Protein AF-A0A6C0B9Z4-F1 (afdb_monomer)

Sequence (154 aa):
MENIEHCIASMLEYQKMNNIKGYCIPNTQYLYNIATKYFPHNSVKAQAVLCFVYDDSNELIKRIVHMVLTIDGILYDPSYELYSLKNVSYFTNIEDLKQTINIETISKDTLDTFTRFQKYATMINNEISLIKITTNYSDYYNKQSKYIAIANNL

Nearest PDB structures (foldseek):
  8orn-assembly2_C  TM=5.982E-01  e=2.868E+00  Xanthomonas campestris pv. campestris str.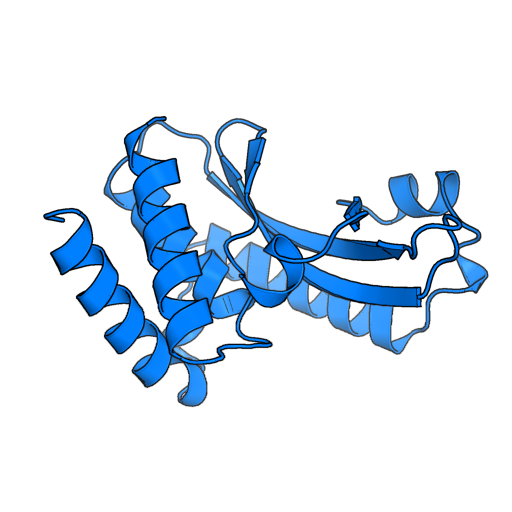 B100
  4ki3-assembly4_J  TM=5.316E-01  e=4.944E+00  Yersinia pestis biovar Medievalis str. Harbin 35
  4ki3-assembly3_H  TM=5.380E-01  e=7.553E+00  Yersinia pestis biovar Medievalis str. Harbin 35
  7z6x-assembly1_A  TM=5.687E-01  e=8.524E+00  Escherichia coli K-12

pLDDT: mean 89.49, std 8.33, range [54.88, 97.94]

Structure (mmCIF, N/CA/C/O backbone):
data_AF-A0A6C0B9Z4-F1
#
_entry.id   AF-A0A6C0B9Z4-F1
#
loop_
_atom_site.group_PDB
_atom_site.id
_atom_site.type_symbol
_atom_site.label_atom_id
_atom_site.label_alt_id
_atom_site.label_comp_id
_atom_site.label_asym_id
_atom_site.label_entity_id
_atom_site.label_seq_id
_atom_site.pdbx_PDB_ins_code
_atom_site.Cartn_x
_atom_site.Cartn_y
_atom_site.Cartn_z
_atom_site.occupancy
_atom_site.B_iso_or_equiv
_atom_site.auth_seq_id
_atom_site.auth_comp_id
_atom_site.auth_asym_id
_atom_site.auth_atom_id
_atom_site.pdbx_PDB_model_num
ATOM 1 N N . MET A 1 1 ? -14.880 -10.764 8.685 1.00 54.88 1 MET A N 1
ATOM 2 C CA . MET A 1 1 ? -14.122 -10.284 7.510 1.00 54.88 1 MET A CA 1
ATOM 3 C C . MET A 1 1 ? -14.970 -9.393 6.614 1.00 54.88 1 MET A C 1
ATOM 5 O O . MET A 1 1 ? -14.474 -8.338 6.263 1.00 54.88 1 MET A O 1
ATOM 9 N N . GLU A 1 2 ? -16.243 -9.715 6.351 1.00 59.94 2 GLU A N 1
ATOM 10 C CA . GLU A 1 2 ? -17.124 -8.914 5.471 1.00 59.94 2 GLU A CA 1
ATOM 11 C C . GLU A 1 2 ? -17.075 -7.391 5.724 1.00 59.94 2 GLU A C 1
ATOM 13 O O . GLU A 1 2 ? -17.029 -6.613 4.780 1.00 59.94 2 GLU A O 1
ATOM 18 N N . ASN A 1 3 ? -16.975 -6.921 6.972 1.00 79.94 3 ASN A N 1
ATOM 19 C CA . ASN A 1 3 ? -16.986 -5.478 7.254 1.00 79.94 3 ASN A CA 1
ATOM 20 C C . ASN A 1 3 ? -15.692 -4.721 6.880 1.00 79.94 3 ASN A C 1
ATOM 22 O O . ASN A 1 3 ? -15.767 -3.526 6.589 1.00 79.94 3 ASN A O 1
ATOM 26 N N . ILE A 1 4 ? -14.512 -5.364 6.867 1.00 87.12 4 ILE A N 1
ATOM 27 C CA . ILE A 1 4 ? -13.267 -4.660 6.495 1.00 87.12 4 ILE A CA 1
ATOM 28 C C . ILE A 1 4 ? -13.194 -4.442 4.984 1.00 87.12 4 ILE A C 1
ATOM 30 O O . ILE A 1 4 ? -12.757 -3.389 4.528 1.00 87.12 4 ILE A O 1
ATOM 34 N N . GLU A 1 5 ? -13.695 -5.403 4.210 1.00 90.00 5 GLU A N 1
ATOM 35 C CA . GLU A 1 5 ? -13.748 -5.325 2.751 1.00 90.00 5 GLU A CA 1
ATOM 36 C C . GLU A 1 5 ? -14.689 -4.207 2.287 1.00 90.00 5 GLU A C 1
ATOM 38 O O . GLU A 1 5 ? -14.331 -3.458 1.380 1.00 90.00 5 GLU A O 1
ATOM 43 N N . HIS A 1 6 ? -15.828 -4.003 2.963 1.00 90.88 6 HIS A N 1
ATOM 44 C CA . HIS A 1 6 ? -16.712 -2.856 2.706 1.00 90.88 6 HIS A CA 1
ATOM 45 C C . HIS A 1 6 ? -16.029 -1.508 2.994 1.00 90.88 6 HIS A C 1
ATOM 47 O O . HIS A 1 6 ? -16.146 -0.564 2.201 1.00 90.88 6 HIS A O 1
ATOM 53 N N . CYS A 1 7 ? -15.247 -1.424 4.079 1.00 91.62 7 CYS A N 1
ATOM 54 C CA . CYS A 1 7 ? -14.458 -0.228 4.380 1.00 91.62 7 CYS A CA 1
ATOM 55 C C . CYS A 1 7 ? -13.435 0.045 3.270 1.00 91.62 7 CYS A C 1
ATOM 57 O O . CYS A 1 7 ? -13.331 1.174 2.795 1.00 91.62 7 CYS A O 1
ATOM 59 N N . ILE A 1 8 ? -12.718 -0.988 2.819 1.00 93.75 8 ILE A N 1
ATOM 60 C CA . ILE A 1 8 ? -11.740 -0.885 1.729 1.00 93.75 8 ILE A CA 1
ATOM 61 C C . ILE A 1 8 ? -12.429 -0.462 0.431 1.00 93.75 8 ILE A C 1
ATOM 63 O O . ILE A 1 8 ? -11.969 0.476 -0.214 1.00 93.75 8 ILE A O 1
ATOM 67 N N . ALA A 1 9 ? -13.558 -1.072 0.069 1.00 94.44 9 ALA A N 1
ATOM 68 C CA . ALA A 1 9 ? -14.323 -0.683 -1.112 1.00 94.44 9 ALA A CA 1
ATOM 69 C C . ALA A 1 9 ? -14.708 0.807 -1.070 1.00 94.44 9 ALA A C 1
ATOM 71 O O . ALA A 1 9 ? -14.462 1.534 -2.032 1.00 94.44 9 ALA A O 1
ATOM 72 N N . SER A 1 10 ? -15.189 1.288 0.080 1.00 94.88 10 SER A N 1
ATOM 73 C CA . SER A 1 10 ? -15.528 2.703 0.292 1.00 94.88 10 SER A CA 1
ATOM 74 C C . SER A 1 10 ? -14.299 3.621 0.204 1.00 94.88 10 SER A C 1
ATOM 76 O O . SER A 1 10 ? -14.370 4.721 -0.349 1.00 94.88 10 SER A O 1
ATOM 78 N N . MET A 1 11 ? -13.141 3.183 0.717 1.00 95.50 11 MET A N 1
ATOM 79 C CA . MET A 1 11 ? -11.873 3.907 0.559 1.00 95.50 11 MET A CA 1
ATOM 80 C C . MET A 1 11 ? -11.494 4.053 -0.913 1.00 95.50 11 MET A C 1
ATOM 82 O O . MET A 1 11 ? -11.130 5.149 -1.348 1.00 95.50 11 MET A O 1
ATOM 86 N N . LEU A 1 12 ? -11.554 2.952 -1.664 1.00 96.38 12 LEU A N 1
ATOM 87 C CA . LEU A 1 12 ? -11.189 2.900 -3.075 1.00 96.38 12 LEU A CA 1
ATOM 88 C C . LEU A 1 12 ? -12.138 3.754 -3.922 1.00 96.38 12 LEU A C 1
ATOM 90 O O . LEU A 1 12 ? -11.678 4.496 -4.791 1.00 96.38 12 LEU A O 1
ATOM 94 N N . GLU A 1 13 ? -13.439 3.713 -3.632 1.00 96.94 13 GLU A N 1
ATOM 95 C CA . GLU A 1 13 ? -14.447 4.555 -4.277 1.00 96.94 13 GLU A CA 1
ATOM 96 C C . GLU A 1 13 ? -14.155 6.044 -4.060 1.00 96.94 13 GLU A C 1
ATOM 98 O O . GLU A 1 13 ? -14.021 6.796 -5.030 1.00 96.94 13 GLU A O 1
ATOM 103 N N . TYR A 1 14 ? -13.951 6.464 -2.808 1.00 96.50 14 TYR A N 1
ATOM 104 C CA . TYR A 1 14 ? -13.616 7.851 -2.487 1.00 96.50 14 TYR A CA 1
ATOM 105 C C . TYR A 1 14 ? -12.357 8.324 -3.224 1.00 96.50 14 TYR A C 1
ATOM 107 O O . TYR A 1 14 ? -12.324 9.422 -3.787 1.00 96.50 14 TYR A O 1
ATOM 115 N N . GLN A 1 15 ? -11.311 7.495 -3.242 1.00 96.88 15 GLN A N 1
ATOM 116 C CA . GLN A 1 15 ? -10.056 7.817 -3.921 1.00 96.88 15 GLN A CA 1
ATOM 117 C C . GLN A 1 15 ? -10.236 7.938 -5.433 1.00 96.88 15 GLN A C 1
ATOM 119 O O . GLN A 1 15 ? -9.684 8.859 -6.037 1.00 96.88 15 GLN A O 1
ATOM 124 N N . LYS A 1 16 ? -11.037 7.052 -6.033 1.00 96.94 16 LYS A N 1
ATOM 125 C CA . LYS A 1 16 ? -11.388 7.095 -7.453 1.00 96.94 16 LYS A CA 1
ATOM 126 C C . LYS A 1 16 ? -12.143 8.376 -7.801 1.00 96.94 16 LYS A C 1
ATOM 128 O O . LYS A 1 16 ? -11.741 9.074 -8.728 1.00 96.94 16 LYS A O 1
ATOM 133 N N . MET A 1 17 ? -13.191 8.711 -7.044 1.00 96.94 17 MET A N 1
ATOM 134 C CA . MET A 1 17 ? -14.016 9.907 -7.271 1.00 96.94 17 MET A CA 1
ATOM 135 C C . MET A 1 17 ? -13.206 11.206 -7.198 1.00 96.94 17 MET A C 1
ATOM 137 O O . MET A 1 17 ? -13.499 12.156 -7.916 1.00 96.94 17 MET A O 1
ATOM 141 N N . ASN A 1 18 ? -12.179 11.241 -6.345 1.00 95.38 18 ASN A N 1
ATOM 142 C CA . ASN A 1 18 ? -11.378 12.437 -6.083 1.00 95.38 18 ASN A CA 1
ATOM 143 C C . ASN A 1 18 ? -9.981 12.401 -6.735 1.00 95.38 18 ASN A C 1
ATOM 145 O O . ASN A 1 18 ? -9.160 13.268 -6.446 1.00 95.38 18 ASN A O 1
ATOM 149 N N . ASN A 1 19 ? -9.695 11.415 -7.599 1.00 94.19 19 ASN A N 1
ATOM 150 C CA . ASN A 1 19 ? -8.404 11.234 -8.281 1.00 94.19 19 ASN A CA 1
ATOM 151 C C . ASN A 1 19 ? -7.187 11.266 -7.327 1.00 94.19 19 ASN A C 1
ATOM 153 O O . ASN A 1 19 ? -6.163 11.897 -7.598 1.00 94.19 19 ASN A O 1
ATOM 157 N N . ILE A 1 20 ? -7.303 10.591 -6.183 1.00 92.75 20 ILE A N 1
ATOM 158 C CA . ILE A 1 20 ? -6.264 10.551 -5.150 1.00 92.75 20 ILE A CA 1
ATOM 159 C C . ILE A 1 20 ? -5.167 9.552 -5.545 1.00 92.75 20 ILE A C 1
ATOM 161 O O . ILE A 1 20 ? -5.451 8.380 -5.790 1.00 92.75 20 ILE A O 1
ATOM 165 N N . LYS A 1 21 ? -3.903 10.003 -5.571 1.00 92.56 21 LYS A N 1
ATOM 166 C CA . LYS A 1 21 ? -2.712 9.198 -5.923 1.00 92.56 21 LYS A CA 1
ATOM 167 C C . LYS A 1 21 ? -1.522 9.537 -5.028 1.00 92.56 21 LYS A C 1
ATOM 169 O O . LYS A 1 21 ? -1.404 10.677 -4.589 1.00 92.56 21 LYS A O 1
ATOM 174 N N . GLY A 1 22 ? -0.644 8.572 -4.751 1.00 90.69 22 GLY A N 1
ATOM 175 C CA . GLY A 1 22 ? 0.524 8.782 -3.876 1.00 90.69 22 GLY A CA 1
ATOM 176 C C . GLY A 1 22 ? 0.228 8.935 -2.371 1.00 90.69 22 GLY A C 1
ATOM 177 O O . GLY A 1 22 ? 1.105 9.344 -1.614 1.00 90.69 22 GLY A O 1
ATOM 178 N N . TYR A 1 23 ? -0.983 8.590 -1.914 1.00 93.44 23 TYR A N 1
ATOM 179 C CA . TYR A 1 23 ? -1.416 8.676 -0.504 1.00 93.44 23 TYR A CA 1
ATOM 180 C C . TYR A 1 23 ? -1.409 7.310 0.216 1.00 93.44 23 TYR A C 1
ATOM 182 O O . TYR A 1 23 ? -2.158 7.088 1.164 1.00 93.44 23 TYR A O 1
ATOM 190 N N . CYS A 1 24 ? -0.551 6.373 -0.194 1.00 94.94 24 CYS A N 1
ATOM 191 C CA . CYS A 1 24 ? -0.556 5.005 0.338 1.00 94.94 24 CYS A CA 1
ATOM 192 C C . CYS A 1 24 ? -0.258 4.897 1.841 1.00 94.94 24 CYS A C 1
ATOM 194 O O . CYS A 1 24 ? -0.825 4.042 2.522 1.00 94.94 24 CYS A O 1
ATOM 196 N N . ILE A 1 25 ? 0.569 5.796 2.386 1.00 94.75 25 ILE A N 1
ATOM 197 C CA . ILE A 1 25 ? 0.850 5.873 3.827 1.00 94.75 25 ILE A CA 1
ATOM 198 C C . ILE A 1 25 ? -0.416 6.244 4.620 1.00 94.75 25 ILE A C 1
ATOM 200 O O . ILE A 1 25 ? -0.831 5.438 5.455 1.00 94.75 25 ILE A O 1
ATOM 204 N N . PRO A 1 26 ? -1.066 7.408 4.394 1.00 94.50 26 PRO A N 1
ATOM 205 C CA . PRO A 1 26 ? -2.275 7.755 5.136 1.00 94.50 26 PRO A CA 1
ATOM 206 C C . PRO A 1 26 ? -3.441 6.800 4.857 1.00 94.50 26 PRO A C 1
ATOM 208 O O . PRO A 1 26 ? -4.211 6.547 5.778 1.00 94.50 26 PRO A O 1
ATOM 211 N N . ASN A 1 27 ? -3.535 6.207 3.660 1.00 95.75 27 ASN A N 1
ATOM 212 C CA . ASN A 1 27 ? -4.504 5.141 3.371 1.00 95.75 27 ASN A CA 1
ATOM 213 C C . ASN A 1 27 ? -4.289 3.931 4.278 1.00 95.75 27 ASN A C 1
ATOM 215 O O . ASN A 1 27 ? -5.210 3.480 4.953 1.00 95.75 27 ASN A O 1
ATOM 219 N N . THR A 1 28 ? -3.055 3.428 4.333 1.00 96.62 28 THR A N 1
ATOM 220 C CA . THR A 1 28 ? -2.722 2.279 5.182 1.00 96.62 28 THR A CA 1
ATOM 221 C C . THR A 1 28 ? -2.965 2.589 6.643 1.00 96.62 28 THR A C 1
ATOM 223 O O . THR A 1 28 ? -3.541 1.772 7.352 1.00 96.62 28 THR A O 1
ATOM 226 N N . GLN A 1 29 ? -2.578 3.780 7.100 1.00 95.75 29 GLN A N 1
ATOM 227 C CA . GLN A 1 29 ? -2.804 4.160 8.482 1.00 95.75 29 GLN A CA 1
ATOM 228 C C . GLN A 1 29 ? -4.301 4.291 8.808 1.00 95.75 29 GLN A C 1
ATOM 230 O O . GLN A 1 29 ? -4.727 3.900 9.891 1.00 95.75 29 GLN A O 1
ATOM 235 N N . TYR A 1 30 ? -5.112 4.814 7.886 1.00 94.69 30 TYR A N 1
ATOM 236 C CA . TYR A 1 30 ? -6.560 4.875 8.064 1.00 94.69 30 TYR A CA 1
ATOM 237 C C . TYR A 1 30 ? -7.165 3.478 8.202 1.00 94.69 30 TYR A C 1
ATOM 239 O O . TYR A 1 30 ? -7.875 3.215 9.174 1.00 94.69 30 TYR A O 1
ATOM 247 N N . LEU A 1 31 ? -6.823 2.566 7.287 1.00 95.50 31 LEU A N 1
ATOM 248 C CA . LEU A 1 31 ? -7.303 1.190 7.352 1.00 95.50 31 LEU A CA 1
ATOM 249 C C . LEU A 1 31 ? -6.814 0.483 8.624 1.00 95.50 31 LEU A C 1
ATOM 251 O O . LEU A 1 31 ? -7.605 -0.205 9.260 1.00 95.50 31 LEU A O 1
ATOM 255 N N . TYR A 1 32 ? -5.559 0.704 9.036 1.00 96.25 32 TYR A N 1
ATOM 256 C CA . TYR A 1 32 ? -5.017 0.199 10.302 1.00 96.25 32 TYR A CA 1
ATOM 257 C C . TYR A 1 32 ? -5.879 0.654 11.484 1.00 96.25 32 TYR A C 1
ATOM 259 O O . TYR A 1 32 ? -6.298 -0.174 12.284 1.00 96.25 32 TYR A O 1
ATOM 267 N N . ASN A 1 33 ? -6.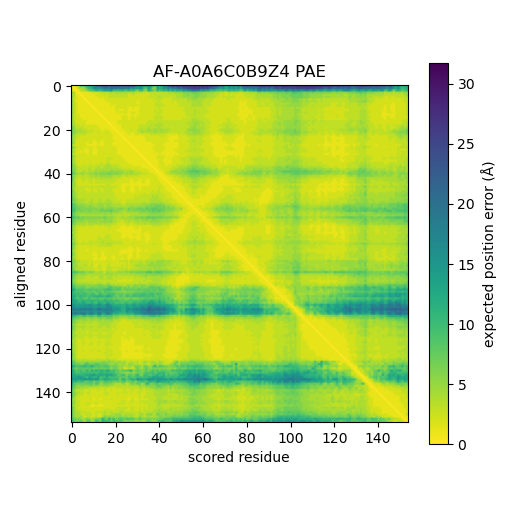206 1.948 11.559 1.00 93.94 33 ASN A N 1
ATOM 268 C CA . ASN A 1 33 ? -7.014 2.508 12.643 1.00 93.94 33 ASN A CA 1
ATOM 269 C C . ASN A 1 33 ? -8.444 1.947 12.665 1.00 93.94 33 ASN A C 1
ATOM 271 O O . ASN A 1 33 ? -8.987 1.732 13.745 1.00 93.94 33 ASN A O 1
ATOM 275 N N . ILE A 1 34 ? -9.068 1.715 11.502 1.00 92.56 34 ILE A N 1
ATOM 276 C CA . ILE A 1 34 ? -10.362 1.016 11.447 1.00 92.56 34 ILE A CA 1
ATOM 277 C C . ILE A 1 34 ? -10.193 -0.413 11.954 1.00 92.56 34 ILE A C 1
ATOM 279 O O . ILE A 1 34 ? -10.958 -0.849 12.814 1.00 92.56 34 ILE A O 1
ATOM 283 N N . ALA A 1 35 ? -9.207 -1.130 11.412 1.00 93.69 35 ALA A N 1
ATOM 284 C CA . ALA A 1 35 ? -8.991 -2.541 11.679 1.00 93.69 35 ALA A CA 1
ATOM 285 C C . ALA A 1 35 ? -8.796 -2.800 13.176 1.00 93.69 35 ALA A C 1
ATOM 287 O O . ALA A 1 35 ? -9.498 -3.624 13.753 1.00 93.69 35 ALA A O 1
ATOM 288 N N . THR A 1 36 ? -7.923 -2.033 13.829 1.00 93.62 36 THR A N 1
ATOM 289 C CA . THR A 1 36 ? -7.640 -2.194 15.260 1.00 93.62 36 THR A CA 1
ATOM 290 C C . THR A 1 36 ? -8.771 -1.702 16.160 1.00 93.62 36 THR A C 1
ATOM 292 O O . THR A 1 36 ? -9.004 -2.289 17.214 1.00 93.62 36 THR A O 1
ATOM 295 N N . LYS A 1 37 ? -9.514 -0.659 15.759 1.00 91.44 37 LYS A N 1
ATOM 296 C CA . LYS A 1 37 ? -10.625 -0.116 16.558 1.00 91.44 37 LYS A CA 1
ATOM 297 C C . LYS A 1 37 ? -11.873 -0.996 16.518 1.00 91.44 37 LYS A C 1
ATOM 299 O O . LYS A 1 37 ? -12.494 -1.214 17.554 1.00 91.44 37 LYS A O 1
ATOM 304 N N . TYR A 1 38 ? -12.277 -1.438 15.330 1.00 88.06 38 TYR A N 1
ATOM 305 C CA . TYR A 1 38 ? -13.559 -2.118 15.125 1.00 88.06 38 TYR A CA 1
ATOM 306 C C . TYR A 1 38 ? -13.420 -3.643 15.030 1.00 88.06 38 TYR A C 1
ATOM 308 O O . TYR A 1 38 ? -14.405 -4.352 15.231 1.00 88.06 38 TYR A O 1
ATOM 316 N N . PHE A 1 39 ? -12.211 -4.160 14.779 1.00 86.44 39 PHE A N 1
ATOM 317 C CA . PHE A 1 39 ? -11.929 -5.597 14.674 1.00 86.44 39 PHE A CA 1
ATOM 318 C C . PHE A 1 39 ? -10.709 -5.995 15.528 1.00 86.44 39 PHE A C 1
ATOM 320 O O . PHE A 1 39 ? -9.736 -6.542 15.008 1.00 86.44 39 PHE A O 1
ATOM 327 N N . PRO A 1 40 ? -10.745 -5.760 16.856 1.00 88.56 40 PRO A N 1
ATOM 328 C CA . PRO A 1 40 ? -9.577 -5.895 17.738 1.00 88.56 40 PRO A CA 1
ATOM 329 C C . PRO A 1 40 ? -9.043 -7.329 17.881 1.00 88.56 40 PRO A C 1
ATOM 331 O O . PRO A 1 40 ? -7.977 -7.533 18.454 1.00 88.56 40 PRO A O 1
ATOM 334 N N . HIS A 1 41 ? -9.780 -8.332 17.398 1.00 90.06 41 HIS A N 1
ATOM 335 C CA . HIS A 1 41 ? -9.358 -9.733 17.424 1.00 90.06 41 HIS A CA 1
ATOM 336 C C . HIS A 1 41 ? -8.453 -10.121 16.250 1.00 90.06 41 HIS A C 1
ATOM 338 O O . HIS A 1 41 ? -7.831 -11.180 16.303 1.00 90.06 41 HIS A O 1
ATOM 344 N N . ASN A 1 42 ? -8.372 -9.289 15.210 1.00 91.81 42 ASN A N 1
ATOM 345 C CA . ASN A 1 42 ? -7.564 -9.584 14.036 1.00 91.81 42 ASN A CA 1
ATOM 346 C C . ASN A 1 42 ? -6.096 -9.222 14.287 1.00 91.81 42 ASN A C 1
ATOM 348 O O . ASN A 1 42 ? -5.780 -8.197 14.896 1.00 91.81 42 ASN A O 1
ATOM 352 N N . SER A 1 43 ? -5.179 -10.023 13.752 1.00 95.00 43 SER A N 1
ATOM 353 C CA . SER A 1 43 ? -3.765 -9.664 13.685 1.00 95.00 43 SER A CA 1
ATOM 354 C C . SER A 1 43 ? -3.562 -8.643 12.571 1.00 95.00 43 SER A C 1
ATOM 356 O O . SER A 1 43 ? -3.700 -8.976 11.396 1.00 95.00 43 SER A O 1
ATOM 358 N N . VAL A 1 44 ? -3.249 -7.397 12.927 1.00 96.44 44 VAL A N 1
ATOM 359 C CA . VAL A 1 44 ? -3.114 -6.283 11.978 1.00 96.44 44 VAL A CA 1
ATOM 360 C C . VAL A 1 44 ? -1.667 -5.802 11.934 1.00 96.44 44 VAL A C 1
ATOM 362 O O . VAL A 1 44 ? -1.064 -5.528 12.970 1.00 96.44 44 VAL A O 1
ATOM 365 N N . LYS A 1 45 ? -1.104 -5.664 10.730 1.00 97.25 45 LYS A N 1
ATOM 366 C CA . LYS A 1 45 ? 0.268 -5.184 10.531 1.00 97.25 45 LYS A CA 1
ATOM 367 C C . LYS A 1 45 ? 0.391 -4.333 9.272 1.00 97.25 45 LYS A C 1
ATOM 369 O O . LYS A 1 45 ? 0.207 -4.824 8.163 1.00 97.25 45 LYS A O 1
ATOM 374 N N . ALA A 1 46 ? 0.762 -3.068 9.427 1.00 97.94 46 ALA A N 1
ATOM 375 C CA . ALA A 1 46 ? 1.213 -2.231 8.323 1.00 97.94 46 ALA A CA 1
ATOM 376 C C . ALA A 1 46 ? 2.584 -2.706 7.831 1.00 97.94 46 ALA A C 1
ATOM 378 O O . ALA A 1 46 ? 3.457 -3.064 8.633 1.00 97.94 46 ALA A O 1
ATOM 379 N N . GLN A 1 47 ? 2.790 -2.687 6.517 1.00 96.81 47 GLN A N 1
ATOM 380 C CA . GLN A 1 47 ? 4.031 -3.151 5.917 1.00 96.81 47 GLN A CA 1
ATOM 381 C C . GLN A 1 47 ? 4.395 -2.367 4.654 1.00 96.81 47 GLN A C 1
ATOM 383 O O . GLN A 1 47 ? 3.542 -2.034 3.834 1.00 96.81 47 GLN A O 1
ATOM 388 N N . ALA A 1 48 ? 5.692 -2.107 4.491 1.00 96.38 48 ALA A N 1
ATOM 389 C CA . ALA A 1 48 ? 6.254 -1.631 3.237 1.00 96.38 48 ALA A CA 1
ATOM 390 C C . ALA A 1 48 ? 6.426 -2.799 2.261 1.00 96.38 48 ALA A C 1
ATOM 392 O O . ALA A 1 48 ? 6.913 -3.864 2.646 1.00 96.38 48 ALA A O 1
ATOM 393 N N . VAL A 1 49 ? 6.081 -2.583 0.998 1.00 95.62 49 VAL A N 1
ATOM 394 C CA . VAL A 1 49 ? 6.221 -3.575 -0.074 1.00 95.62 49 VAL A CA 1
ATOM 395 C C . VAL A 1 49 ? 6.841 -2.941 -1.313 1.00 95.62 49 VAL A C 1
ATOM 397 O O . VAL A 1 49 ? 6.747 -1.729 -1.526 1.00 95.62 49 VAL A O 1
ATOM 400 N N . LEU A 1 50 ? 7.494 -3.767 -2.124 1.00 93.38 50 LEU A N 1
ATOM 401 C CA . LEU A 1 50 ? 7.907 -3.409 -3.474 1.00 93.38 50 LEU A CA 1
ATOM 402 C C . LEU A 1 50 ? 6.888 -3.982 -4.454 1.00 93.38 50 LEU A C 1
ATOM 404 O O . LEU A 1 50 ? 6.698 -5.193 -4.516 1.00 93.38 50 LEU A O 1
ATOM 408 N N . CYS A 1 51 ? 6.235 -3.109 -5.208 1.00 93.44 51 CYS A N 1
ATOM 409 C CA . CYS A 1 51 ? 5.241 -3.474 -6.204 1.00 93.44 51 CYS A CA 1
ATOM 410 C C . CYS A 1 51 ? 5.847 -3.394 -7.601 1.00 93.44 51 CYS A C 1
ATOM 412 O O . CYS A 1 51 ? 6.484 -2.398 -7.964 1.00 93.44 51 CYS A O 1
ATOM 414 N N . PHE A 1 52 ? 5.626 -4.443 -8.380 1.00 91.75 52 PHE A N 1
ATOM 415 C CA . PHE A 1 52 ? 6.070 -4.566 -9.760 1.00 91.75 52 PHE A CA 1
ATOM 416 C C . PHE A 1 52 ? 4.835 -4.650 -10.639 1.00 91.75 52 PHE A C 1
ATOM 418 O O . PHE A 1 52 ? 3.988 -5.512 -10.424 1.00 91.75 52 PHE A O 1
ATOM 425 N N . VAL A 1 53 ? 4.721 -3.725 -11.586 1.00 92.00 53 VAL A N 1
ATOM 426 C CA . VAL A 1 53 ? 3.606 -3.666 -12.532 1.00 92.00 53 VAL A CA 1
ATOM 427 C C . VAL A 1 53 ? 4.112 -4.137 -13.880 1.00 92.00 53 VAL A C 1
ATOM 429 O O . VAL A 1 53 ? 5.120 -3.614 -14.371 1.00 92.00 53 VAL A O 1
ATOM 432 N N . TYR A 1 54 ? 3.398 -5.088 -14.463 1.00 91.50 54 TYR A N 1
ATOM 433 C CA . TYR A 1 54 ? 3.718 -5.669 -15.756 1.00 91.50 54 TYR A CA 1
ATOM 434 C C . TYR A 1 54 ? 2.666 -5.280 -16.793 1.00 91.50 54 TYR A C 1
ATOM 436 O O . TYR A 1 54 ? 1.509 -5.028 -16.450 1.00 91.50 54 TYR A O 1
ATOM 444 N N . ASP A 1 55 ? 3.067 -5.211 -18.056 1.00 92.50 55 ASP A N 1
ATOM 445 C CA . ASP A 1 55 ? 2.117 -5.107 -19.160 1.00 92.50 55 ASP A CA 1
ATOM 446 C C . ASP A 1 55 ? 1.489 -6.474 -19.506 1.00 92.50 55 ASP A C 1
ATOM 448 O O . ASP A 1 55 ? 1.700 -7.477 -18.817 1.00 92.50 55 ASP A O 1
ATOM 452 N N . ASP A 1 56 ? 0.683 -6.521 -20.569 1.00 93.06 56 ASP A N 1
ATOM 453 C CA . ASP A 1 56 ? 0.037 -7.757 -21.032 1.00 93.06 56 ASP A CA 1
ATOM 454 C C . ASP A 1 56 ? 1.034 -8.772 -21.636 1.00 93.06 56 ASP A C 1
ATOM 456 O O . ASP A 1 56 ? 0.705 -9.950 -21.776 1.00 93.06 56 ASP A O 1
ATOM 460 N N . SER A 1 57 ? 2.259 -8.340 -21.956 1.00 92.69 57 SER A N 1
ATOM 461 C CA . SER A 1 57 ? 3.361 -9.183 -22.439 1.00 92.69 57 SER A CA 1
ATOM 462 C C . SER A 1 57 ? 4.247 -9.709 -21.300 1.00 92.69 57 SER A C 1
ATOM 464 O O . SER A 1 57 ? 5.244 -10.380 -21.562 1.00 92.69 57 SER A O 1
ATOM 466 N N . ASN A 1 58 ? 3.882 -9.442 -20.039 1.00 86.81 58 ASN A N 1
ATOM 467 C CA . ASN A 1 58 ? 4.685 -9.696 -18.838 1.00 86.81 58 ASN A CA 1
ATOM 468 C C . ASN A 1 58 ? 6.016 -8.921 -18.791 1.00 86.81 58 ASN A C 1
ATOM 470 O O . ASN A 1 58 ? 6.933 -9.306 -18.059 1.00 86.81 58 ASN A O 1
ATOM 474 N N . GLU A 1 59 ? 6.136 -7.813 -19.520 1.00 87.38 59 GLU A N 1
ATOM 475 C CA . GLU A 1 59 ? 7.284 -6.922 -19.402 1.00 87.38 59 GLU A CA 1
ATOM 476 C C . GLU A 1 59 ? 7.103 -5.976 -18.213 1.00 87.38 59 GLU A C 1
ATOM 478 O O . GLU A 1 59 ? 6.031 -5.418 -17.973 1.00 87.38 59 GLU A O 1
ATOM 483 N N . LEU A 1 60 ? 8.169 -5.792 -17.432 1.00 88.12 60 LEU A N 1
ATOM 484 C CA . LEU A 1 60 ? 8.151 -4.910 -16.269 1.00 88.12 60 LEU A CA 1
ATOM 485 C C . LEU A 1 60 ? 8.123 -3.441 -16.708 1.00 88.12 60 LEU A C 1
ATOM 487 O O . LEU A 1 60 ? 9.125 -2.919 -17.194 1.00 88.12 60 LEU A O 1
ATOM 491 N N . ILE A 1 61 ? 7.020 -2.747 -16.425 1.00 90.06 61 ILE A N 1
ATOM 492 C CA . ILE A 1 61 ? 6.825 -1.346 -16.825 1.00 90.06 61 ILE A CA 1
ATOM 493 C C . ILE A 1 61 ? 6.989 -0.350 -15.677 1.00 90.06 61 ILE A C 1
ATOM 495 O O . ILE A 1 61 ? 7.343 0.808 -15.903 1.00 90.06 61 ILE A O 1
ATOM 499 N N . LYS A 1 62 ? 6.733 -0.760 -14.427 1.00 89.56 62 LYS A N 1
ATOM 500 C CA . LYS A 1 62 ? 6.798 0.157 -13.280 1.00 89.56 62 LYS A CA 1
ATOM 501 C C . LYS A 1 62 ? 7.220 -0.558 -12.002 1.00 89.56 62 LYS A C 1
ATOM 503 O O . LYS A 1 62 ? 6.771 -1.663 -11.714 1.00 89.56 62 LYS A O 1
ATOM 508 N N . ARG A 1 63 ? 8.056 0.120 -11.212 1.00 89.62 63 ARG A N 1
ATOM 509 C CA . ARG A 1 63 ? 8.469 -0.281 -9.860 1.00 89.62 63 ARG A CA 1
ATOM 510 C C . ARG A 1 63 ? 7.983 0.772 -8.875 1.00 89.62 63 ARG A C 1
ATOM 512 O O . ARG A 1 63 ? 8.189 1.963 -9.113 1.00 89.62 63 ARG A O 1
ATOM 519 N N . ILE A 1 64 ? 7.322 0.356 -7.802 1.00 92.62 64 ILE A N 1
ATOM 520 C CA . ILE A 1 64 ? 6.725 1.268 -6.822 1.00 92.62 64 ILE A CA 1
ATOM 521 C C . ILE A 1 64 ? 7.042 0.762 -5.420 1.00 92.62 64 ILE A C 1
ATOM 523 O O . ILE A 1 64 ? 6.799 -0.397 -5.106 1.00 92.62 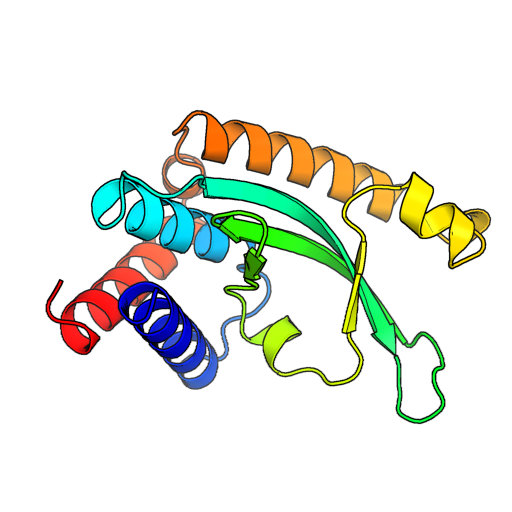64 ILE A O 1
ATOM 527 N N . VAL A 1 65 ? 7.557 1.638 -4.559 1.00 94.56 65 VAL A N 1
ATOM 528 C CA . VAL A 1 65 ? 7.543 1.390 -3.114 1.00 94.56 65 VAL A CA 1
ATOM 529 C C . VAL A 1 65 ? 6.168 1.776 -2.592 1.00 94.56 65 VAL A C 1
ATOM 531 O O . VAL A 1 65 ? 5.723 2.903 -2.815 1.00 94.56 65 VAL A O 1
ATOM 534 N N . HIS A 1 66 ? 5.505 0.864 -1.892 1.00 96.56 66 HIS A N 1
ATOM 535 C CA . HIS A 1 66 ? 4.133 1.056 -1.441 1.00 96.56 66 HIS A CA 1
ATOM 536 C C . HIS A 1 66 ? 3.939 0.656 0.019 1.00 96.56 66 HIS A C 1
ATOM 538 O O . HIS A 1 66 ? 4.789 -0.006 0.616 1.00 96.56 66 HIS A O 1
ATOM 544 N N . MET A 1 67 ? 2.818 1.083 0.595 1.00 97.06 67 MET A N 1
ATOM 545 C CA . MET A 1 67 ? 2.395 0.706 1.938 1.00 97.06 67 MET A CA 1
ATOM 546 C C . MET A 1 67 ? 1.084 -0.070 1.847 1.00 97.06 67 MET A C 1
ATOM 548 O O . MET A 1 67 ? 0.160 0.368 1.162 1.00 97.06 67 MET A O 1
ATOM 552 N N . VAL A 1 68 ? 1.022 -1.205 2.535 1.00 97.12 68 VAL A N 1
ATOM 553 C CA . VAL A 1 68 ? -0.137 -2.105 2.578 1.00 97.12 68 VAL A CA 1
ATOM 554 C C . VAL A 1 68 ? -0.435 -2.516 4.015 1.00 97.12 68 VAL A C 1
ATOM 556 O O . VAL A 1 68 ? 0.372 -2.286 4.923 1.00 97.12 68 VAL A O 1
ATOM 559 N N . LEU A 1 69 ? -1.586 -3.152 4.217 1.00 97.25 69 LEU A N 1
ATOM 560 C CA . LEU A 1 69 ? -1.990 -3.702 5.502 1.00 97.25 69 LEU A CA 1
ATOM 561 C C . LEU A 1 69 ? -2.167 -5.215 5.396 1.00 97.25 69 LEU A C 1
ATOM 563 O O . LEU A 1 69 ? -2.942 -5.685 4.571 1.00 97.25 69 LEU A O 1
ATOM 567 N N . THR A 1 70 ? -1.496 -5.972 6.253 1.00 96.75 70 THR A N 1
ATOM 568 C CA . THR A 1 70 ? -1.751 -7.402 6.420 1.00 96.75 70 THR A CA 1
ATOM 569 C C . THR A 1 70 ? -2.725 -7.600 7.577 1.00 96.75 70 THR A C 1
ATOM 571 O O . THR A 1 70 ? -2.457 -7.126 8.681 1.00 96.75 70 THR A O 1
ATOM 574 N N . ILE A 1 71 ? -3.839 -8.291 7.334 1.00 95.31 71 ILE A N 1
ATOM 575 C CA . ILE A 1 71 ? -4.839 -8.655 8.346 1.00 95.31 71 ILE A CA 1
ATOM 576 C C . ILE A 1 71 ? -4.986 -10.175 8.333 1.00 95.31 71 ILE A C 1
ATOM 578 O O . ILE A 1 71 ? -5.338 -10.741 7.302 1.00 95.31 71 ILE A O 1
ATOM 582 N N . ASP A 1 72 ? -4.675 -10.835 9.449 1.00 94.81 72 ASP A N 1
ATOM 583 C CA . ASP A 1 72 ? -4.715 -12.302 9.594 1.00 94.81 72 ASP A CA 1
ATOM 584 C C . ASP A 1 72 ? -3.950 -13.045 8.479 1.00 94.81 72 ASP A C 1
ATOM 586 O O . ASP A 1 72 ? -4.356 -14.094 7.987 1.00 94.81 72 ASP A O 1
ATOM 590 N N . GLY A 1 73 ? -2.822 -12.467 8.052 1.00 93.50 73 GLY A N 1
ATOM 591 C CA . GLY A 1 73 ? -1.975 -13.004 6.982 1.00 93.50 73 GLY A CA 1
ATOM 592 C C . GLY A 1 73 ? -2.402 -12.628 5.558 1.00 93.50 73 GLY A C 1
ATOM 593 O O . GLY A 1 73 ? -1.637 -12.869 4.628 1.00 93.50 73 GLY A O 1
ATOM 594 N N . ILE A 1 74 ? -3.561 -11.990 5.371 1.00 93.75 74 ILE A N 1
ATOM 595 C CA . ILE A 1 74 ? -4.048 -11.531 4.063 1.00 93.75 74 ILE A CA 1
ATOM 596 C C . ILE A 1 74 ? -3.576 -10.099 3.813 1.00 93.75 74 ILE A C 1
ATOM 598 O O . ILE A 1 74 ? -3.774 -9.220 4.650 1.00 93.75 74 ILE A O 1
ATOM 602 N N . LEU A 1 75 ? -2.964 -9.856 2.654 1.00 94.69 75 LEU A N 1
ATOM 603 C CA . LEU A 1 75 ? -2.495 -8.536 2.236 1.00 9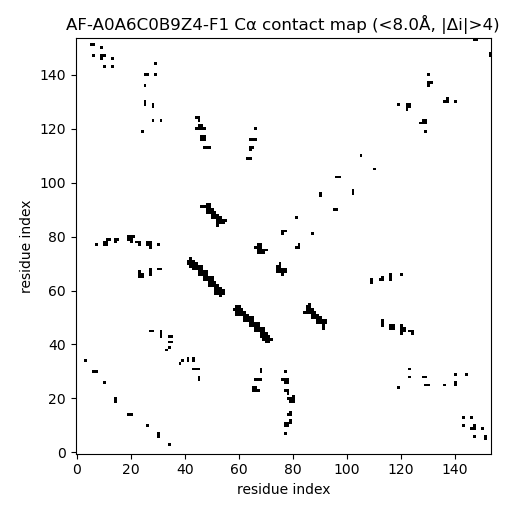4.69 75 LEU A CA 1
ATOM 604 C C . LEU A 1 75 ? -3.633 -7.742 1.584 1.00 94.69 75 LEU A C 1
ATOM 606 O O . LEU A 1 75 ? -4.228 -8.186 0.605 1.00 94.69 75 LEU A O 1
ATOM 610 N N . TYR A 1 76 ? -3.876 -6.537 2.091 1.00 95.25 76 TYR A N 1
ATOM 611 C CA . TYR A 1 76 ? -4.829 -5.574 1.554 1.00 95.25 76 TYR A CA 1
ATOM 612 C C . TYR A 1 76 ? -4.104 -4.309 1.090 1.00 95.25 76 TYR A C 1
ATOM 614 O O . TYR A 1 76 ? -3.330 -3.709 1.842 1.00 95.25 76 TYR A O 1
ATOM 622 N N . ASP A 1 77 ? -4.394 -3.877 -0.138 1.00 95.31 77 ASP A N 1
ATOM 623 C CA . ASP A 1 77 ? -3.932 -2.603 -0.690 1.00 95.31 77 ASP A CA 1
ATOM 624 C C . ASP A 1 77 ? -5.054 -1.552 -0.602 1.00 95.31 77 ASP A C 1
ATOM 626 O O . ASP A 1 77 ? -5.997 -1.584 -1.397 1.00 95.31 77 ASP A O 1
ATOM 630 N N . PRO A 1 78 ? -4.977 -0.597 0.341 1.00 95.69 78 PRO A N 1
ATOM 631 C CA . PRO A 1 78 ? -6.001 0.429 0.498 1.00 95.69 78 PRO A CA 1
ATOM 632 C C . PRO A 1 78 ? -5.846 1.595 -0.492 1.00 95.69 78 PRO A C 1
ATOM 634 O O . PRO A 1 78 ? -6.409 2.665 -0.256 1.00 95.69 78 PRO A O 1
ATOM 637 N N . SER A 1 79 ? -5.050 1.453 -1.558 1.00 95.94 79 SER A N 1
ATOM 638 C CA . SER A 1 79 ? -4.763 2.524 -2.515 1.00 95.94 79 SER A CA 1
ATOM 639 C C . SER A 1 79 ? -5.287 2.208 -3.910 1.00 95.94 79 SER A C 1
ATOM 641 O O . SER A 1 79 ? -4.785 1.321 -4.597 1.00 95.94 79 SER A O 1
ATOM 643 N N . TYR A 1 80 ? -6.238 3.018 -4.380 1.00 95.62 80 TYR A N 1
ATOM 644 C CA . TYR A 1 80 ? -6.872 2.835 -5.689 1.00 95.62 80 TYR A CA 1
ATOM 645 C C . TYR A 1 80 ? -5.873 2.863 -6.853 1.00 95.62 80 TYR A C 1
ATOM 647 O O . TYR A 1 80 ? -6.036 2.128 -7.826 1.00 95.62 80 TYR A O 1
ATOM 655 N N . GLU A 1 81 ? -4.821 3.682 -6.751 1.00 92.75 81 GLU A N 1
ATOM 656 C CA . GLU A 1 81 ? -3.803 3.817 -7.800 1.00 92.75 81 GLU A CA 1
ATOM 657 C C . GLU A 1 81 ? -3.174 2.479 -8.196 1.00 92.75 81 GLU A C 1
ATOM 659 O O . GLU A 1 81 ? -2.989 2.247 -9.385 1.00 92.75 81 GLU A O 1
ATOM 664 N N . LEU A 1 82 ? -2.852 1.622 -7.224 1.00 91.81 82 LEU A N 1
ATOM 665 C CA . LEU A 1 82 ? -2.287 0.301 -7.491 1.00 91.81 82 LEU A CA 1
ATOM 666 C C . LEU A 1 82 ? -3.367 -0.756 -7.661 1.00 91.81 82 LEU A C 1
ATOM 668 O O . LEU A 1 82 ? -3.279 -1.555 -8.585 1.00 91.81 82 LEU A O 1
ATOM 672 N N . TYR A 1 83 ? -4.404 -0.714 -6.822 1.00 90.44 83 TYR A N 1
ATOM 673 C CA . TYR A 1 83 ? -5.512 -1.666 -6.874 1.00 90.44 83 TYR A CA 1
ATOM 674 C C . TYR A 1 83 ? -6.194 -1.715 -8.253 1.00 90.44 83 TYR A C 1
ATOM 676 O O . TYR A 1 83 ? -6.659 -2.762 -8.688 1.00 90.44 83 TYR A O 1
ATOM 684 N N . SER A 1 84 ? -6.265 -0.580 -8.954 1.00 90.44 84 SER A N 1
ATOM 685 C CA . SER A 1 84 ? -6.882 -0.497 -10.285 1.00 90.44 84 SER A CA 1
ATOM 686 C C . SER A 1 84 ? -6.009 -1.027 -11.427 1.00 90.44 84 SER A C 1
ATOM 688 O O . SER A 1 84 ? -6.493 -1.135 -12.557 1.00 90.44 84 SER A O 1
ATOM 690 N N . LEU A 1 85 ? -4.740 -1.349 -11.165 1.00 91.94 85 LEU A N 1
ATOM 691 C CA . LEU A 1 85 ? -3.831 -1.899 -12.163 1.00 91.94 85 LEU A CA 1
ATOM 692 C C . LEU A 1 85 ? -4.001 -3.415 -12.263 1.00 91.94 85 LEU A C 1
ATOM 694 O O . LEU A 1 85 ? -4.224 -4.112 -11.277 1.00 91.94 85 LEU A O 1
ATOM 698 N N . LYS A 1 86 ? -3.855 -3.930 -13.483 1.00 88.38 86 LYS A N 1
ATOM 699 C CA . LYS A 1 86 ? -3.725 -5.368 -13.729 1.00 88.38 86 LYS A CA 1
ATOM 700 C C . LYS A 1 86 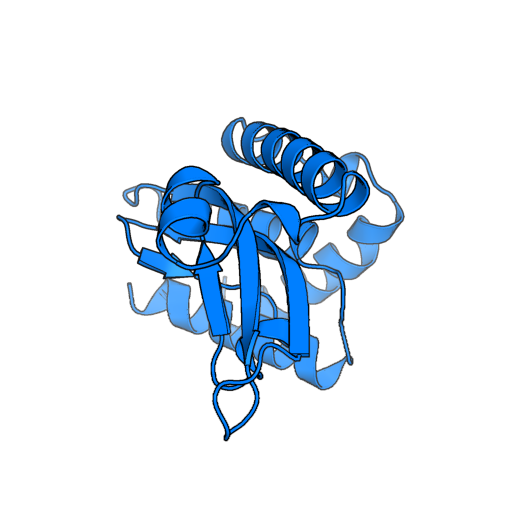? -2.261 -5.780 -13.557 1.00 88.38 86 LYS A C 1
ATOM 702 O O . LYS A 1 86 ? -1.373 -4.939 -13.675 1.00 88.38 86 LYS A O 1
ATOM 707 N N . ASN A 1 87 ? -2.028 -7.067 -13.300 1.00 91.81 87 ASN A N 1
ATOM 708 C CA . ASN A 1 87 ? -0.696 -7.684 -13.268 1.00 91.81 87 ASN A CA 1
ATOM 709 C C . ASN A 1 87 ? 0.279 -6.974 -12.308 1.00 91.81 87 ASN A C 1
ATOM 711 O O . ASN A 1 87 ? 1.336 -6.488 -12.712 1.00 91.81 87 ASN A O 1
ATOM 715 N N . VAL A 1 88 ? -0.093 -6.897 -11.025 1.00 93.50 88 VAL A N 1
ATOM 716 C CA . VAL A 1 88 ? 0.762 -6.344 -9.966 1.00 93.50 88 VAL A CA 1
ATOM 717 C C . VAL A 1 88 ? 1.273 -7.468 -9.074 1.00 93.50 88 VAL A C 1
ATOM 719 O O . VAL A 1 88 ? 0.484 -8.199 -8.477 1.00 93.50 88 VAL A O 1
ATOM 722 N N . SER A 1 89 ? 2.592 -7.565 -8.942 1.00 92.00 89 SER A N 1
ATOM 723 C CA . SER A 1 89 ? 3.245 -8.451 -7.976 1.00 92.00 89 SER A CA 1
ATOM 724 C C . SER A 1 89 ? 3.719 -7.650 -6.773 1.00 92.00 89 SER A C 1
ATOM 726 O O . SER A 1 89 ? 4.349 -6.601 -6.926 1.00 92.00 89 SER A O 1
ATOM 728 N N . TYR A 1 90 ? 3.436 -8.160 -5.577 1.00 93.81 90 TYR A N 1
ATOM 729 C CA . TYR A 1 90 ? 3.812 -7.547 -4.307 1.00 93.81 90 TYR A CA 1
ATOM 730 C C . TYR A 1 90 ? 4.932 -8.358 -3.658 1.00 93.81 90 TYR A C 1
ATOM 732 O O . TYR A 1 90 ? 4.767 -9.546 -3.398 1.00 93.81 90 TYR A O 1
ATOM 740 N N . PHE A 1 91 ? 6.051 -7.705 -3.351 1.00 92.00 91 PHE A N 1
ATOM 741 C CA . PHE A 1 91 ? 7.191 -8.322 -2.678 1.00 92.00 91 PHE A CA 1
ATOM 742 C C . PHE A 1 91 ? 7.372 -7.715 -1.293 1.00 92.00 91 PHE A C 1
ATOM 744 O O . PHE A 1 91 ? 7.582 -6.509 -1.129 1.00 92.00 91 PHE A O 1
ATOM 751 N N . THR A 1 92 ? 7.265 -8.569 -0.281 1.00 88.69 92 THR A N 1
ATOM 752 C CA . THR A 1 92 ? 7.275 -8.180 1.132 1.00 88.69 92 THR A CA 1
ATOM 753 C C . THR A 1 92 ? 8.665 -8.052 1.734 1.00 88.69 92 THR A C 1
ATOM 755 O O . THR A 1 92 ? 8.841 -7.378 2.751 1.00 88.69 92 THR A O 1
ATOM 758 N N . ASN A 1 93 ? 9.652 -8.689 1.113 1.00 81.50 93 ASN A N 1
ATOM 759 C CA . ASN A 1 93 ? 11.047 -8.598 1.491 1.00 81.50 93 ASN A CA 1
ATOM 760 C C . ASN A 1 93 ? 11.928 -8.625 0.227 1.00 81.50 93 ASN A C 1
ATOM 762 O O . ASN A 1 93 ? 11.482 -8.976 -0.865 1.00 81.50 93 ASN A O 1
ATOM 766 N N . ILE A 1 94 ? 13.181 -8.199 0.379 1.00 77.62 94 ILE A N 1
ATOM 767 C CA . ILE A 1 94 ? 14.132 -8.089 -0.734 1.00 77.62 94 ILE A CA 1
ATOM 768 C C . ILE A 1 94 ? 14.619 -9.473 -1.204 1.00 77.62 94 ILE A C 1
ATOM 770 O O . ILE A 1 94 ? 15.006 -9.617 -2.359 1.00 77.62 94 ILE A O 1
ATOM 774 N N . GLU A 1 95 ? 14.592 -10.497 -0.351 1.00 79.88 95 GLU A N 1
ATOM 775 C CA . GLU A 1 95 ? 15.030 -11.850 -0.717 1.00 79.88 95 GLU A CA 1
ATOM 776 C C . GLU A 1 95 ? 14.054 -12.521 -1.695 1.00 79.88 95 GLU A C 1
ATOM 778 O O . GLU A 1 95 ? 14.499 -13.044 -2.715 1.00 79.88 95 GLU A O 1
ATOM 783 N N . ASP A 1 96 ? 12.738 -12.412 -1.467 1.00 79.88 96 ASP A N 1
ATOM 784 C CA . ASP A 1 96 ? 11.697 -12.869 -2.407 1.00 79.88 96 ASP A CA 1
ATOM 785 C C . ASP A 1 96 ? 11.896 -12.222 -3.785 1.00 79.88 96 ASP A C 1
ATOM 787 O O . ASP A 1 96 ? 11.715 -12.832 -4.843 1.00 79.88 96 ASP A O 1
ATOM 791 N N . LEU A 1 97 ? 12.320 -10.958 -3.765 1.00 80.62 97 LEU A N 1
ATOM 792 C CA . LEU A 1 97 ? 12.584 -10.192 -4.965 1.00 80.62 97 LEU A CA 1
ATOM 793 C C . LEU A 1 97 ? 13.829 -10.696 -5.703 1.00 80.62 97 LEU A C 1
ATOM 795 O O . LEU A 1 97 ? 13.760 -10.893 -6.911 1.00 80.62 97 LEU A O 1
ATOM 799 N N . LYS A 1 98 ? 14.938 -10.970 -5.001 1.00 77.50 98 LYS A N 1
ATOM 800 C CA . LYS A 1 98 ? 16.168 -11.532 -5.601 1.00 77.50 98 LYS A CA 1
ATOM 801 C C . LYS A 1 98 ? 15.929 -12.855 -6.323 1.00 77.50 98 LYS A C 1
ATOM 803 O O . LYS A 1 98 ? 16.629 -13.155 -7.284 1.00 77.50 98 LYS A O 1
ATOM 808 N N . GLN A 1 99 ? 14.978 -13.653 -5.842 1.00 77.12 99 GLN A N 1
ATOM 809 C CA . GLN A 1 99 ? 14.625 -14.932 -6.459 1.00 77.12 99 GLN A CA 1
ATOM 810 C C . GLN A 1 99 ? 13.797 -14.758 -7.737 1.00 77.12 99 GLN A C 1
ATOM 812 O O . GLN A 1 99 ? 13.809 -15.634 -8.598 1.00 77.12 99 GLN A O 1
ATOM 817 N N . THR A 1 100 ? 13.091 -13.633 -7.865 1.00 75.62 100 THR A N 1
ATOM 818 C CA . THR A 1 100 ? 12.131 -13.392 -8.952 1.00 75.62 100 THR A CA 1
ATOM 819 C C . THR A 1 100 ? 12.700 -12.494 -10.050 1.00 75.62 100 THR A C 1
ATOM 821 O O . THR A 1 100 ? 12.351 -12.640 -11.219 1.00 75.62 100 THR A O 1
ATOM 824 N N . ILE A 1 101 ? 13.588 -11.562 -9.699 1.00 72.81 101 ILE A N 1
ATOM 825 C CA . ILE A 1 101 ? 14.220 -10.624 -10.630 1.00 72.81 101 ILE A CA 1
ATOM 826 C C . ILE A 1 101 ? 15.710 -10.462 -10.319 1.00 72.81 101 ILE A C 1
ATOM 828 O O . ILE A 1 101 ? 16.142 -10.612 -9.176 1.00 72.81 101 ILE A O 1
ATOM 832 N N . ASN A 1 102 ? 16.497 -10.041 -11.313 1.00 68.69 102 ASN A N 1
ATOM 833 C CA . ASN A 1 102 ? 17.869 -9.615 -11.046 1.00 68.69 102 ASN A CA 1
ATOM 834 C C . ASN A 1 102 ? 17.866 -8.306 -10.224 1.00 68.69 102 ASN A C 1
ATOM 836 O O . ASN A 1 102 ? 17.478 -7.242 -10.718 1.00 68.69 102 ASN A O 1
ATOM 840 N N . ILE A 1 103 ? 18.297 -8.391 -8.962 1.00 64.88 103 ILE A N 1
ATOM 841 C CA . ILE A 1 103 ? 18.299 -7.284 -7.996 1.00 64.88 103 ILE A CA 1
ATOM 842 C C . ILE A 1 103 ? 19.226 -6.127 -8.375 1.00 64.88 103 ILE A C 1
ATOM 844 O O . ILE A 1 103 ? 18.992 -4.999 -7.942 1.00 64.88 103 ILE A O 1
ATOM 848 N N . GLU A 1 104 ? 20.226 -6.366 -9.228 1.00 66.06 104 GLU A N 1
ATOM 849 C CA . GLU A 1 104 ? 21.112 -5.316 -9.754 1.00 66.06 104 GLU A CA 1
ATOM 850 C C . GLU A 1 104 ? 20.334 -4.212 -10.497 1.00 66.06 104 GLU A C 1
ATOM 852 O O . GLU A 1 104 ? 20.851 -3.126 -10.742 1.00 66.06 104 GLU A O 1
ATOM 857 N N . THR A 1 105 ? 19.055 -4.459 -10.800 1.00 69.94 105 THR A N 1
ATOM 858 C CA . THR A 1 105 ? 18.131 -3.503 -11.417 1.00 69.94 105 THR A CA 1
ATOM 859 C C . THR A 1 105 ? 17.417 -2.563 -10.434 1.00 69.94 105 THR A C 1
ATOM 861 O O . THR A 1 105 ? 16.659 -1.694 -10.875 1.00 69.94 105 THR A O 1
ATOM 864 N N . ILE A 1 106 ? 17.616 -2.700 -9.116 1.00 80.38 106 ILE A N 1
ATOM 865 C CA . ILE A 1 106 ? 16.980 -1.831 -8.114 1.00 80.38 106 ILE A CA 1
ATOM 866 C C . ILE A 1 106 ? 17.890 -0.648 -7.794 1.00 80.38 106 ILE A C 1
ATOM 868 O O . ILE A 1 106 ? 18.992 -0.807 -7.274 1.00 80.38 106 ILE A O 1
ATOM 872 N N . SER A 1 107 ? 17.400 0.565 -8.055 1.00 88.19 107 SER A N 1
ATOM 873 C CA . SER A 1 107 ? 18.146 1.780 -7.737 1.00 88.19 107 SER A CA 1
ATOM 874 C C . SER A 1 107 ? 18.304 1.974 -6.228 1.00 88.19 107 SER A C 1
ATOM 876 O O . SER A 1 107 ? 17.421 1.628 -5.436 1.00 88.19 107 SER A O 1
ATOM 878 N N . LYS A 1 108 ? 19.401 2.627 -5.830 1.00 88.50 108 LYS A N 1
ATOM 879 C CA . LYS A 1 108 ? 19.615 3.063 -4.445 1.00 88.50 108 LYS A CA 1
ATOM 880 C C . LYS A 1 108 ? 18.426 3.870 -3.910 1.00 88.50 108 LYS A C 1
ATOM 882 O O . LYS A 1 108 ? 17.955 3.589 -2.817 1.00 88.50 108 LYS A O 1
ATOM 887 N N . ASP A 1 109 ? 17.875 4.781 -4.712 1.00 91.62 109 ASP A N 1
ATOM 888 C CA . ASP A 1 109 ? 16.714 5.597 -4.328 1.00 91.62 109 ASP A CA 1
ATOM 889 C C . ASP A 1 109 ? 15.477 4.753 -3.987 1.00 91.62 109 ASP A C 1
ATOM 891 O O . ASP A 1 109 ? 14.706 5.095 -3.083 1.00 91.62 109 ASP A O 1
ATOM 895 N N . THR A 1 110 ? 15.288 3.627 -4.683 1.00 89.81 110 THR A N 1
ATOM 896 C CA . THR A 1 110 ? 14.203 2.681 -4.395 1.00 89.81 110 THR A CA 1
ATOM 897 C C . THR A 1 110 ? 14.434 1.999 -3.050 1.00 89.81 110 THR A C 1
ATOM 899 O O . THR A 1 110 ? 13.510 1.919 -2.242 1.00 89.81 110 THR A O 1
ATOM 902 N N . LEU A 1 111 ? 15.666 1.562 -2.769 1.00 89.12 111 LEU A N 1
ATOM 903 C CA . LEU A 1 111 ? 16.034 0.940 -1.492 1.00 89.12 111 LEU A CA 1
ATOM 904 C C . LEU A 1 111 ? 15.929 1.922 -0.318 1.00 89.12 111 LEU A C 1
ATOM 906 O O . LEU A 1 111 ? 15.399 1.570 0.739 1.00 89.12 111 LEU A O 1
ATOM 910 N N . ASP A 1 112 ? 16.366 3.166 -0.508 1.00 93.06 112 ASP A N 1
ATOM 911 C CA . ASP A 1 112 ? 16.261 4.230 0.492 1.00 93.06 112 ASP A CA 1
ATOM 912 C C . ASP A 1 112 ? 14.787 4.562 0.775 1.00 93.06 112 ASP A C 1
ATOM 914 O O . ASP A 1 112 ? 14.369 4.696 1.931 1.00 93.06 112 ASP A O 1
ATOM 918 N N . THR A 1 113 ? 13.960 4.620 -0.274 1.00 93.50 113 THR A N 1
ATOM 919 C CA . THR A 1 113 ? 12.511 4.823 -0.146 1.00 93.50 113 THR A CA 1
ATOM 920 C C . THR A 1 113 ? 11.843 3.647 0.566 1.00 93.50 113 THR A C 1
ATOM 922 O O . THR A 1 113 ? 11.042 3.875 1.474 1.00 93.50 113 THR A O 1
ATOM 925 N N . PHE A 1 114 ? 12.200 2.405 0.228 1.00 93.50 114 PHE A N 1
ATOM 926 C CA . PHE A 1 114 ? 11.691 1.201 0.889 1.00 93.50 114 PHE A CA 1
ATOM 927 C C . PHE A 1 114 ? 12.061 1.174 2.373 1.00 93.50 114 PHE A C 1
ATOM 929 O O . PHE A 1 114 ? 11.189 1.010 3.223 1.00 93.50 114 PHE A O 1
ATOM 936 N N . THR A 1 115 ? 13.320 1.463 2.703 1.00 93.38 115 THR A N 1
ATOM 937 C CA . THR A 1 115 ? 13.800 1.568 4.088 1.00 93.38 115 THR A CA 1
ATOM 938 C C . THR A 1 115 ? 13.039 2.646 4.864 1.00 93.38 115 THR A C 1
ATOM 940 O O . THR A 1 115 ? 12.652 2.449 6.018 1.00 93.38 115 THR A O 1
ATOM 943 N N . ARG A 1 116 ? 12.772 3.801 4.241 1.00 95.00 116 ARG A N 1
ATOM 944 C CA . ARG A 1 116 ? 11.956 4.863 4.847 1.00 95.00 116 ARG A CA 1
ATOM 945 C C . ARG A 1 116 ? 10.518 4.398 5.097 1.00 95.00 116 ARG A C 1
ATOM 947 O O . ARG A 1 116 ? 9.983 4.658 6.171 1.00 95.00 116 ARG A O 1
ATOM 954 N N . PHE A 1 117 ? 9.914 3.677 4.157 1.00 95.75 117 PHE A N 1
ATOM 955 C CA . PHE A 1 117 ? 8.575 3.113 4.332 1.00 95.75 117 PHE A CA 1
ATOM 956 C C . PHE A 1 117 ? 8.544 2.035 5.419 1.00 95.75 117 PHE A C 1
ATOM 958 O O . PHE A 1 117 ? 7.600 2.003 6.198 1.00 95.75 117 PHE A O 1
ATOM 965 N N . GLN A 1 118 ? 9.585 1.213 5.564 1.00 95.19 118 GLN A N 1
ATOM 966 C CA . GLN A 1 118 ? 9.673 0.269 6.683 1.00 95.19 118 GLN A CA 1
ATOM 967 C C . GLN A 1 118 ? 9.649 0.992 8.036 1.00 95.19 118 GLN A C 1
ATOM 969 O O . GLN A 1 118 ? 8.952 0.557 8.950 1.00 95.19 118 GLN A O 1
ATOM 974 N N . LYS A 1 119 ? 10.330 2.141 8.161 1.00 95.38 119 LYS A N 1
ATOM 975 C CA . LYS A 1 119 ? 10.254 2.970 9.378 1.00 95.38 119 LYS A CA 1
ATOM 976 C C . LYS A 1 119 ? 8.834 3.484 9.627 1.00 95.38 119 LYS A C 1
ATOM 978 O O . LYS A 1 119 ? 8.360 3.416 10.756 1.00 95.38 119 LYS A O 1
ATOM 983 N N . TYR A 1 120 ? 8.140 3.948 8.588 1.00 95.75 120 TYR A N 1
ATOM 984 C CA . TYR A 1 120 ? 6.741 4.373 8.696 1.00 95.75 120 TYR A CA 1
ATOM 985 C C . TYR A 1 120 ? 5.802 3.225 9.084 1.00 95.75 120 TYR A C 1
ATOM 987 O O . TYR A 1 120 ? 4.955 3.415 9.951 1.00 95.75 120 TYR A O 1
ATOM 995 N N . ALA A 1 121 ? 5.986 2.032 8.518 1.00 96.81 121 ALA A N 1
ATOM 996 C CA . ALA A 1 121 ? 5.240 0.838 8.903 1.00 96.81 121 ALA A CA 1
ATOM 997 C C . ALA A 1 121 ? 5.436 0.517 10.394 1.00 96.81 121 ALA A C 1
ATOM 999 O O . ALA A 1 121 ? 4.461 0.319 11.113 1.00 96.81 121 ALA A O 1
ATOM 1000 N N . THR A 1 122 ? 6.680 0.554 10.887 1.00 96.25 122 THR A N 1
ATOM 1001 C CA . THR A 1 122 ? 6.988 0.389 12.317 1.00 96.25 122 THR A CA 1
ATOM 1002 C C . THR A 1 122 ? 6.304 1.445 13.181 1.00 96.25 122 THR A C 1
ATOM 1004 O O . THR A 1 122 ? 5.783 1.119 14.241 1.00 96.25 122 THR A O 1
ATOM 1007 N N . MET A 1 123 ? 6.271 2.706 12.742 1.00 95.81 123 MET A N 1
ATOM 1008 C CA . MET A 1 123 ? 5.567 3.769 13.465 1.00 95.81 123 MET A CA 1
ATOM 1009 C C . MET A 1 123 ? 4.059 3.495 13.543 1.00 95.81 123 MET A C 1
ATOM 1011 O O . MET A 1 123 ? 3.506 3.558 14.636 1.00 95.81 123 MET A O 1
ATOM 1015 N N . ILE A 1 124 ? 3.414 3.126 12.429 1.00 96.31 124 ILE A N 1
ATOM 1016 C CA . ILE A 1 124 ? 1.982 2.779 12.398 1.00 96.31 124 ILE A CA 1
ATOM 1017 C C . ILE A 1 124 ? 1.684 1.594 13.328 1.00 96.31 124 ILE A C 1
ATOM 1019 O O . ILE A 1 124 ? 0.761 1.676 14.132 1.00 96.31 124 ILE A O 1
ATOM 1023 N N . ASN A 1 125 ? 2.493 0.532 13.264 1.00 96.75 125 ASN A N 1
ATOM 1024 C CA . ASN A 1 125 ? 2.335 -0.666 14.099 1.00 96.75 125 ASN A CA 1
ATOM 1025 C C . ASN A 1 125 ? 2.535 -0.395 15.599 1.00 96.75 125 ASN A C 1
ATOM 1027 O O . ASN A 1 125 ? 2.026 -1.140 16.426 1.00 96.75 125 ASN A O 1
ATOM 1031 N N . ASN A 1 126 ? 3.254 0.674 15.950 1.00 95.06 126 ASN A N 1
ATOM 1032 C CA . ASN A 1 126 ? 3.415 1.154 17.325 1.00 95.06 126 ASN A CA 1
ATOM 1033 C C . ASN A 1 126 ? 2.418 2.278 17.671 1.00 95.06 126 ASN A C 1
ATOM 1035 O O . ASN A 1 126 ? 2.671 3.067 18.579 1.00 95.06 126 ASN A O 1
ATOM 1039 N N . GLU A 1 127 ? 1.325 2.400 16.910 1.00 89.25 127 GLU A N 1
ATOM 1040 C CA . GLU A 1 127 ? 0.246 3.382 17.101 1.00 89.25 127 GLU A CA 1
ATOM 1041 C C . GLU A 1 127 ? 0.696 4.855 17.019 1.00 89.25 127 GLU A C 1
ATOM 1043 O O . GLU A 1 127 ? -0.014 5.784 17.421 1.00 89.25 127 GLU A O 1
ATOM 1048 N N . ILE A 1 128 ? 1.868 5.111 16.431 1.00 86.44 128 ILE A N 1
ATOM 1049 C CA . ILE A 1 128 ? 2.376 6.463 16.208 1.00 86.44 128 ILE A CA 1
ATOM 1050 C C . ILE A 1 128 ? 1.709 7.035 14.966 1.00 86.44 128 ILE A C 1
ATOM 1052 O O . ILE A 1 128 ? 1.887 6.549 13.845 1.00 86.44 128 ILE A O 1
ATOM 1056 N N . SER A 1 129 ? 0.966 8.127 15.153 1.00 84.06 129 SER A N 1
ATOM 1057 C CA . SER A 1 129 ? 0.201 8.698 14.055 1.00 84.06 129 SER A CA 1
ATOM 1058 C C . SER A 1 129 ? 1.031 9.569 13.113 1.00 84.06 129 SER A C 1
ATOM 1060 O O . SER A 1 129 ? 1.348 10.712 13.440 1.00 84.06 129 SER A O 1
ATOM 1062 N N . LEU A 1 130 ? 1.308 9.067 11.904 1.00 82.75 130 LEU A N 1
ATOM 1063 C CA . LEU A 1 130 ? 2.035 9.807 10.861 1.00 82.75 130 LEU A CA 1
ATOM 1064 C C . LEU A 1 130 ? 1.224 10.980 10.297 1.00 82.75 130 LEU A C 1
ATOM 1066 O O . LEU A 1 130 ? 1.793 12.007 9.926 1.00 82.75 130 LEU A O 1
ATOM 1070 N N . ILE A 1 131 ? -0.105 10.871 10.291 1.00 79.25 131 ILE A N 1
ATOM 1071 C CA . ILE A 1 131 ? -1.013 11.949 9.864 1.00 79.25 131 ILE A CA 1
ATOM 1072 C C . ILE A 1 131 ? -0.879 13.180 10.767 1.00 79.25 131 ILE A C 1
ATOM 1074 O O . ILE A 1 131 ? -0.930 14.306 10.286 1.00 79.25 131 ILE A O 1
ATOM 1078 N N . LYS A 1 132 ? -0.662 12.984 12.076 1.00 72.81 132 LYS A N 1
ATOM 1079 C CA . LYS A 1 132 ? -0.451 14.099 13.017 1.00 72.81 132 LYS A CA 1
ATOM 1080 C C . LYS A 1 132 ? 0.897 14.794 12.812 1.00 72.81 132 LYS A C 1
ATOM 1082 O O . LYS A 1 132 ? 1.046 15.948 13.192 1.00 72.81 132 LYS A O 1
ATOM 1087 N N . ILE A 1 133 ? 1.862 14.096 12.219 1.00 68.56 133 ILE A N 1
ATOM 1088 C CA . ILE A 1 133 ? 3.218 14.599 11.971 1.00 68.56 133 ILE A CA 1
ATOM 1089 C C . ILE A 1 133 ? 3.286 15.361 10.635 1.00 68.56 133 ILE A C 1
ATOM 1091 O O . ILE A 1 133 ? 4.174 16.184 10.433 1.00 68.56 133 ILE A O 1
ATOM 1095 N N . THR A 1 134 ? 2.339 15.127 9.721 1.00 69.81 134 THR A N 1
ATOM 1096 C CA . THR A 1 134 ? 2.372 15.649 8.349 1.00 69.81 134 THR A CA 1
ATOM 1097 C C . THR A 1 134 ? 1.102 16.443 8.030 1.00 69.81 134 THR A C 1
ATOM 1099 O O . THR 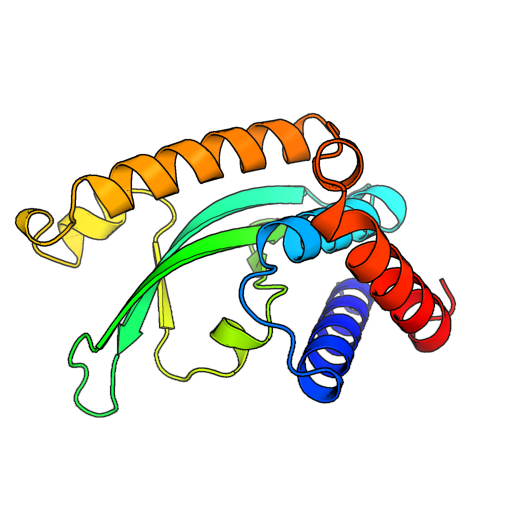A 1 134 ? 0.018 15.897 7.831 1.00 69.81 134 THR A O 1
ATOM 1102 N N . THR A 1 135 ? 1.226 17.769 7.936 1.00 63.28 135 THR A N 1
ATOM 1103 C CA . THR A 1 135 ? 0.087 18.675 7.685 1.00 63.28 135 THR A CA 1
ATOM 1104 C C . THR A 1 135 ? -0.651 18.363 6.379 1.00 63.28 135 THR A C 1
ATOM 1106 O O . THR A 1 135 ? -1.876 18.466 6.332 1.00 63.28 135 THR A O 1
ATOM 1109 N N . ASN A 1 136 ? 0.065 17.887 5.356 1.00 73.75 136 ASN A N 1
ATOM 1110 C CA . ASN A 1 136 ? -0.501 17.535 4.050 1.00 73.75 136 ASN A CA 1
ATOM 1111 C C . ASN A 1 136 ? -1.444 16.318 4.084 1.00 73.75 136 ASN A C 1
ATOM 1113 O O . ASN A 1 136 ? -2.255 16.159 3.175 1.00 73.75 136 ASN A O 1
ATOM 1117 N N . TYR A 1 137 ? -1.370 15.456 5.104 1.00 82.12 137 TYR A N 1
ATOM 1118 C CA . TYR A 1 137 ? -2.227 14.266 5.190 1.00 82.12 137 TYR A CA 1
ATOM 1119 C C . TYR A 1 137 ? -3.496 14.487 6.009 1.00 82.12 137 TYR A C 1
ATOM 1121 O O . TYR A 1 137 ? -4.464 13.755 5.817 1.00 82.12 137 TYR A O 1
ATOM 1129 N N . SER A 1 138 ? -3.526 15.492 6.888 1.00 83.44 138 SER A N 1
ATOM 1130 C CA . SER A 1 138 ? -4.640 15.706 7.820 1.00 83.44 138 SER A CA 1
ATOM 1131 C C . SER A 1 138 ? -5.966 16.007 7.111 1.00 83.44 138 SER A C 1
ATOM 1133 O O . SER A 1 138 ? -6.975 15.362 7.396 1.00 83.44 138 SER A O 1
ATOM 1135 N N . ASP A 1 139 ? -5.980 16.935 6.147 1.00 87.62 139 ASP A N 1
ATOM 1136 C CA . ASP A 1 139 ? -7.211 17.297 5.425 1.00 87.62 139 ASP A CA 1
ATOM 1137 C C . ASP A 1 139 ? -7.765 16.117 4.611 1.00 87.62 139 ASP A C 1
ATOM 1139 O O . ASP A 1 139 ? -8.942 15.769 4.731 1.00 87.62 139 ASP A O 1
ATOM 1143 N N . TYR A 1 140 ? -6.891 15.444 3.856 1.00 90.12 140 TYR A N 1
ATOM 1144 C CA . TYR A 1 140 ? -7.232 14.235 3.110 1.00 90.12 140 TYR A CA 1
ATOM 1145 C C . TYR A 1 140 ? -7.829 13.153 4.018 1.00 90.12 140 TYR A C 1
ATOM 1147 O O . TYR A 1 140 ? -8.934 12.666 3.767 1.00 90.12 140 TYR A O 1
ATOM 1155 N N . TYR A 1 141 ? -7.115 12.817 5.093 1.00 88.19 141 TYR A N 1
ATOM 1156 C CA . TYR A 1 141 ? -7.509 11.779 6.037 1.00 88.19 141 TYR A CA 1
ATOM 1157 C C . TYR A 1 141 ? -8.875 12.075 6.659 1.00 88.19 141 TYR A C 1
ATOM 1159 O O . TYR A 1 141 ? -9.736 11.201 6.726 1.00 88.19 141 TYR A O 1
ATOM 1167 N N . ASN A 1 142 ? -9.112 13.324 7.067 1.00 89.50 142 ASN A N 1
ATOM 1168 C CA . ASN A 1 142 ? -10.378 13.727 7.669 1.00 89.50 142 ASN A CA 1
ATOM 1169 C C . ASN A 1 142 ? -11.546 13.641 6.679 1.00 89.50 142 ASN A C 1
ATOM 1171 O O . ASN A 1 142 ? -12.636 13.213 7.062 1.00 89.50 142 ASN A O 1
ATOM 1175 N N . LYS A 1 143 ? -11.341 14.029 5.415 1.00 92.69 143 LYS A N 1
ATOM 1176 C CA . LYS A 1 143 ? -12.381 13.940 4.379 1.00 92.69 143 LYS A CA 1
ATOM 1177 C C . LYS A 1 143 ? -12.708 12.489 4.024 1.00 92.69 143 LYS A C 1
ATOM 1179 O O . LYS A 1 143 ? -13.885 12.133 4.008 1.00 92.69 143 LYS A O 1
ATOM 1184 N N . GLN A 1 144 ? -11.690 11.647 3.828 1.00 91.50 144 G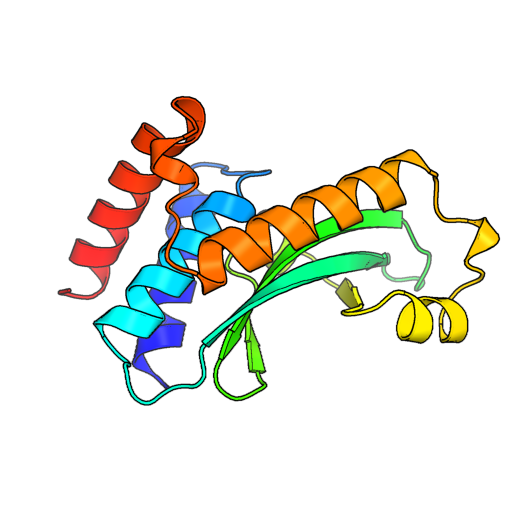LN A N 1
ATOM 1185 C CA . GLN A 1 144 ? -11.882 10.215 3.587 1.00 91.50 144 GLN A CA 1
ATOM 1186 C C . GLN A 1 144 ? -12.584 9.542 4.775 1.00 91.50 144 GLN A C 1
ATOM 1188 O O . GLN A 1 144 ? -13.551 8.810 4.584 1.00 91.50 144 GLN A O 1
ATOM 1193 N N . SER A 1 145 ? -12.156 9.853 6.001 1.00 90.38 145 SER A N 1
ATOM 1194 C CA . SER A 1 145 ? -12.751 9.311 7.223 1.00 90.38 145 SER A CA 1
ATOM 1195 C C . SER A 1 145 ? -14.248 9.598 7.328 1.00 90.38 145 SER A C 1
ATOM 1197 O O . SER A 1 145 ? -15.037 8.692 7.587 1.00 90.38 145 SER A O 1
ATOM 1199 N N . LYS A 1 146 ? -14.652 10.848 7.062 1.00 92.12 146 LYS A N 1
ATOM 1200 C CA . LYS A 1 146 ? -16.065 11.252 7.060 1.00 92.12 146 LYS A CA 1
ATOM 1201 C C . LYS A 1 146 ? -16.879 10.489 6.022 1.00 92.12 146 LYS A C 1
ATOM 1203 O O . LYS A 1 146 ? -17.965 10.021 6.342 1.00 92.12 146 LYS A O 1
ATOM 1208 N N . TYR A 1 147 ? -16.361 10.367 4.799 1.00 92.69 147 TYR A N 1
ATOM 1209 C CA . TYR A 1 147 ? -17.044 9.643 3.729 1.00 92.69 147 TYR A CA 1
ATOM 1210 C C . TYR A 1 147 ? -17.309 8.186 4.126 1.00 92.69 147 TYR A C 1
ATOM 1212 O O . TYR A 1 147 ? -18.431 7.705 4.016 1.00 92.69 147 TYR A O 1
ATOM 1220 N N . ILE A 1 148 ? -16.293 7.506 4.654 1.00 90.69 148 ILE A N 1
ATOM 1221 C CA . ILE A 1 148 ? -16.376 6.080 4.985 1.00 90.69 148 ILE A CA 1
ATOM 1222 C C . ILE A 1 148 ? -17.274 5.842 6.194 1.00 90.69 148 ILE A C 1
ATOM 1224 O O . ILE A 1 148 ? -18.052 4.891 6.172 1.00 90.69 148 ILE A O 1
ATOM 1228 N N . ALA A 1 149 ? -17.223 6.714 7.206 1.00 87.88 149 ALA A N 1
ATOM 1229 C CA . ALA A 1 149 ? -18.119 6.631 8.356 1.00 87.88 149 ALA A CA 1
ATOM 1230 C C . ALA A 1 149 ? -19.594 6.718 7.936 1.00 87.88 149 ALA A C 1
ATOM 1232 O O . ALA A 1 149 ? -20.406 5.914 8.385 1.00 87.88 149 ALA A O 1
ATOM 1233 N N . ILE A 1 150 ? -19.922 7.630 7.012 1.00 88.69 150 ILE A N 1
ATOM 1234 C CA . ILE A 1 150 ? -21.273 7.753 6.446 1.00 88.69 150 ILE A CA 1
ATOM 1235 C C . ILE A 1 150 ? -21.634 6.513 5.617 1.00 88.69 150 ILE A C 1
ATOM 1237 O O . ILE A 1 150 ? -22.714 5.961 5.791 1.00 88.69 150 ILE A O 1
ATOM 124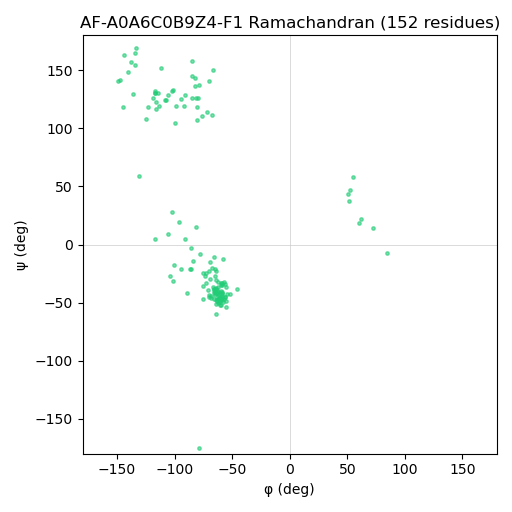1 N N . ALA A 1 151 ? -20.737 6.058 4.738 1.00 87.12 151 ALA A N 1
ATOM 1242 C CA . ALA A 1 151 ? -20.994 4.925 3.847 1.00 87.12 151 ALA A CA 1
ATOM 1243 C C . ALA A 1 151 ? -21.180 3.587 4.589 1.00 87.12 151 ALA A C 1
ATOM 1245 O O . ALA A 1 151 ? -21.866 2.702 4.086 1.00 87.12 151 ALA A O 1
ATOM 1246 N N . ASN A 1 152 ? -20.589 3.440 5.780 1.00 83.69 152 ASN A N 1
ATOM 1247 C CA . ASN A 1 152 ? -20.553 2.175 6.523 1.00 83.69 152 ASN A CA 1
ATOM 1248 C C . ASN A 1 152 ? -21.281 2.228 7.878 1.00 83.69 152 ASN A C 1
ATOM 1250 O O . ASN A 1 152 ? -21.250 1.242 8.608 1.00 83.69 152 ASN A O 1
ATOM 1254 N N . ASN A 1 153 ? -21.942 3.343 8.218 1.00 82.31 153 ASN A N 1
ATOM 1255 C CA . ASN A 1 153 ? -22.607 3.561 9.513 1.00 82.31 153 ASN A CA 1
ATOM 1256 C C . ASN A 1 153 ? -21.683 3.303 10.733 1.00 82.31 153 ASN A C 1
ATOM 1258 O O . ASN A 1 153 ? -22.075 2.599 11.667 1.00 82.31 153 ASN A O 1
ATOM 1262 N N . LEU A 1 154 ? -20.454 3.845 10.703 1.00 75.50 154 LEU A N 1
ATOM 1263 C CA . LEU A 1 154 ? -19.400 3.655 11.729 1.00 75.50 154 LEU A CA 1
ATOM 1264 C C . LEU A 1 154 ? -19.282 4.779 12.768 1.00 75.50 154 LEU A C 1
ATOM 1266 O O . LEU A 1 154 ? -19.740 5.910 12.495 1.00 75.50 154 LEU A O 1
#

Mean predicted aligned error: 4.44 Å

Radius of gyration: 15.6 Å; Cα contacts (8 Å, |Δi|>4): 212; chains: 1; bounding box: 44×34×40 Å

Solvent-accessible surface area (backbone atoms only — not comparable to full-atom values): 8707 Å² total; per-residue (Å²): 112,75,70,59,55,53,51,43,52,43,46,30,49,55,28,58,78,65,70,52,70,95,52,31,61,62,34,27,48,51,51,48,54,49,40,57,71,79,40,68,86,57,54,74,41,50,38,34,32,43,34,39,32,31,51,98,85,67,46,83,75,46,78,42,73,44,41,26,33,30,48,72,85,45,80,42,69,54,35,40,70,61,65,73,50,67,62,68,47,80,32,76,49,70,66,68,38,52,78,74,42,75,58,91,74,61,52,68,69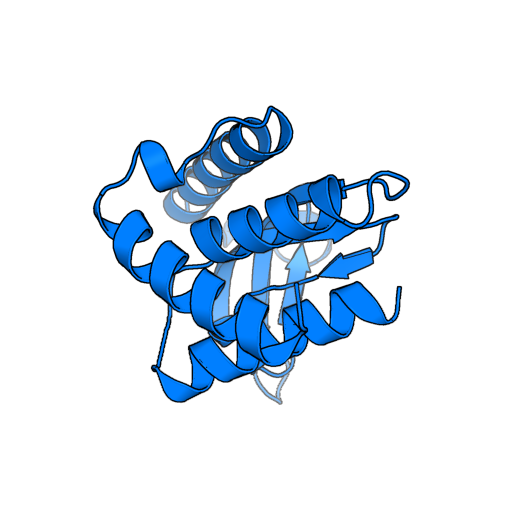,55,53,54,50,38,55,53,37,42,52,51,18,53,33,46,66,67,72,44,64,62,50,82,75,33,79,84,42,43,63,57,50,53,53,53,50,54,53,41,30,66,77,65,77,103

Organism: NCBI:txid1070528

Secondary structure (DSSP, 8-state):
-HHHHHHHHHHHHHHHHTT--S-HHHHHHHHHHHHHHH-TTS-EEEEEEEEEEE-TT--EEEEEEEEEEEETTEEE---HHHHTSSSEEEESSHHHHHHHS-GGGS-HHHHHHHHHHHHHHHHHHTT--HHHH-HHHHHHHHHHHHHHHHHHT-

Foldseek 3Di:
DVQLVLLLVLLLVVCVVVVPDPLQLLLQLLSLVCCCPVPVVKDKFKAWKWKFAADPVRHTDDIDTGIWMATNNDTGRSYNVVVVGPRMDIGRDVVVVVVVDPCVPDDPVNVVVSVVSRVSRVCSVVVNDPCVVDVVVVVVSVVSVVSSCVSSVD